Protein AF-A0A812NJU8-F1 (afdb_monomer)

Organism: Symbiodinium pilosum (NCBI:txid2952)

pLDDT: mean 75.11, std 17.33, range [32.31, 91.38]

Solvent-accessible surface area (backbone atoms only — not comparable to full-atom values): 10224 Å² total; per-residue (Å²): 120,70,70,63,54,52,52,33,52,51,51,41,45,65,75,36,66,56,35,72,61,84,82,84,85,80,56,58,86,81,40,48,78,64,32,62,81,77,46,60,99,86,59,67,100,67,93,78,48,70,59,96,90,36,80,55,90,72,62,72,69,57,55,50,45,23,50,74,76,36,66,62,33,43,66,33,52,50,50,50,45,24,71,74,72,26,86,44,97,79,15,51,77,43,35,61,46,39,71,32,80,42,72,69,50,43,55,52,50,59,74,74,39,97,60,79,53,77,46,80,39,88,50,90,80,38,73,70,44,47,52,50,43,48,52,52,39,49,53,57,55,58,56,72,74,54,94,83,82,94,82,74,76,78,49,34,37,42,37,68,80,81,85,75,132

Mean predicted aligned error: 10.43 Å

Secondary structure (DSSP, 8-state):
-HHHHHHHHHHHHHHTTTBS-------TTT-HHHHTTTS-TT--S---EEETTEEEPPPHHHHHHHHHTTTT-HHHHHHHHHHHH-SSTT-GGGBSEEE--SHHHHHHHHHH-SS-EE---SSTTSHHHHHHHHHHHHHHHHHTTS-S-------EEE-------

Nearest PDB structures (foldseek):
  5ln3-assembly1_M  TM=1.536E-01  e=2.474E+00  Homo sapiens
  5vhh-assembly1_B  TM=2.304E-01  e=7.361E+00  Homo sapiens

Radius of gyration: 18.3 Å; Cα contacts (8 Å, |Δi|>4): 156; chains: 1; bounding box: 50×28×60 Å

Foldseek 3Di:
DVVVLVVQLVVLCVLLVLWQDDDDDDPCVVPVVVCVVQPDPPDDPDDWDDDPNHTFDDDPVLVVCCCPVVVSHSVSVVQSCCVGVAPDNNSQNGHLAGEQADPVSVVVVPVVAPDEAEDEDQDRPPPVNVVQSVVSSVVVVVVVVDPDDDDHRYHYYYYHDDDDD

Sequence (165 aa):
LNIDISAKFEQLASEWKWSRIHFGRIDVDKDREMSKRWVESNMVPTNVMYKFGRPVEVKPKDFEVIRDKYQGSPDGQKWMLTKYMGEDAEGSNLHYATTLISQKKYNKFLKNNQVAIIGYFRKEGDREHRVFQEATWKLFQGENMDTDDIGAGVASVFLQGVLQK

Structure (mmCIF, N/CA/C/O backbone):
data_AF-A0A812NJU8-F1
#
_entry.id   AF-A0A812NJU8-F1
#
loop_
_atom_site.group_PDB
_atom_site.id
_atom_site.type_symbol
_atom_site.label_atom_id
_atom_site.label_alt_id
_atom_site.label_comp_id
_atom_site.label_asym_id
_atom_site.label_entity_id
_atom_site.label_seq_id
_atom_site.pdbx_PDB_ins_code
_atom_site.Cartn_x
_atom_site.Cartn_y
_atom_site.Cartn_z
_atom_site.occupancy
_atom_site.B_iso_or_equiv
_atom_site.auth_seq_id
_atom_site.auth_comp_id
_atom_site.auth_asym_id
_atom_site.auth_atom_id
_atom_site.pdbx_PDB_model_num
ATOM 1 N N . LEU A 1 1 ? 21.101 -7.670 -11.164 1.00 39.69 1 LEU A N 1
ATOM 2 C CA . LEU A 1 1 ? 20.196 -6.591 -10.699 1.00 39.69 1 LEU A CA 1
ATOM 3 C C . LEU A 1 1 ? 18.703 -6.896 -10.915 1.00 39.69 1 LEU A C 1
ATOM 5 O O . LEU A 1 1 ? 17.948 -6.681 -9.983 1.00 39.69 1 LEU A O 1
ATOM 9 N N . ASN A 1 2 ? 18.257 -7.422 -12.069 1.00 49.16 2 ASN A N 1
ATOM 10 C CA . ASN A 1 2 ? 16.815 -7.575 -12.380 1.00 49.16 2 ASN A CA 1
ATOM 11 C C . ASN A 1 2 ? 16.029 -8.646 -11.590 1.00 49.16 2 ASN A C 1
ATOM 13 O O . ASN A 1 2 ? 14.822 -8.500 -11.407 1.00 49.16 2 ASN A O 1
ATOM 17 N N . ILE A 1 3 ? 16.686 -9.710 -11.117 1.00 50.44 3 ILE A N 1
ATOM 18 C CA . ILE A 1 3 ? 16.016 -10.799 -10.376 1.00 50.44 3 ILE A CA 1
ATOM 19 C C . ILE A 1 3 ? 15.508 -10.305 -9.007 1.00 50.44 3 ILE A C 1
ATOM 21 O O . ILE A 1 3 ? 14.420 -10.676 -8.581 1.00 50.44 3 ILE A O 1
ATOM 25 N N . ASP A 1 4 ? 16.253 -9.403 -8.361 1.00 68.69 4 ASP A N 1
ATOM 26 C CA . ASP A 1 4 ? 15.945 -8.890 -7.019 1.00 68.69 4 ASP A CA 1
ATOM 27 C C . ASP A 1 4 ? 14.727 -7.946 -7.015 1.00 68.69 4 ASP A C 1
ATOM 29 O O . ASP A 1 4 ? 13.911 -7.959 -6.102 1.00 68.69 4 ASP A O 1
ATOM 33 N N . ILE A 1 5 ? 14.537 -7.161 -8.081 1.00 72.06 5 ILE A N 1
ATOM 34 C CA . ILE A 1 5 ? 13.401 -6.232 -8.184 1.00 72.06 5 ILE A CA 1
ATOM 35 C C . ILE A 1 5 ? 12.087 -6.983 -8.424 1.00 72.06 5 ILE A C 1
ATOM 37 O O . ILE A 1 5 ? 11.086 -6.682 -7.777 1.00 72.06 5 ILE A O 1
ATOM 41 N N . SER A 1 6 ? 12.090 -7.985 -9.310 1.00 76.69 6 SER A N 1
ATOM 42 C CA . SER A 1 6 ? 10.884 -8.783 -9.584 1.00 76.69 6 SER A CA 1
ATOM 43 C C . SER A 1 6 ? 10.411 -9.520 -8.329 1.00 76.69 6 SER A C 1
ATOM 45 O O . SER A 1 6 ? 9.235 -9.445 -7.986 1.00 76.69 6 SER A O 1
ATOM 47 N N . ALA A 1 7 ? 11.339 -10.134 -7.588 1.00 83.25 7 ALA A N 1
ATOM 48 C CA . ALA A 1 7 ? 11.032 -10.806 -6.328 1.00 83.25 7 ALA A CA 1
ATOM 49 C C . ALA A 1 7 ? 10.452 -9.844 -5.272 1.00 83.25 7 ALA A C 1
ATOM 51 O O . ALA A 1 7 ? 9.505 -10.196 -4.574 1.00 83.25 7 ALA A O 1
ATOM 52 N N . LYS A 1 8 ? 10.960 -8.606 -5.183 1.00 82.81 8 LYS A N 1
ATOM 53 C CA . LYS A 1 8 ? 10.415 -7.580 -4.274 1.00 82.81 8 LYS A CA 1
ATOM 54 C C . LYS A 1 8 ? 8.990 -7.160 -4.646 1.00 82.81 8 LYS A C 1
ATOM 56 O O . LYS A 1 8 ? 8.177 -6.931 -3.751 1.00 82.81 8 LYS A O 1
ATOM 61 N N . PHE A 1 9 ? 8.661 -7.087 -5.937 1.00 82.50 9 PHE A N 1
ATOM 62 C CA . PHE A 1 9 ? 7.289 -6.821 -6.382 1.00 82.50 9 PHE A CA 1
ATOM 63 C C . PHE A 1 9 ? 6.350 -7.994 -6.123 1.00 82.50 9 PHE A C 1
ATOM 65 O O . PHE A 1 9 ? 5.228 -7.779 -5.672 1.00 82.50 9 PHE A O 1
ATOM 72 N N . GLU A 1 10 ? 6.800 -9.225 -6.352 1.00 86.19 10 GLU A N 1
ATOM 73 C CA . GLU A 1 10 ? 6.025 -10.424 -6.019 1.00 86.19 10 GLU A CA 1
ATOM 74 C C . GLU A 1 10 ? 5.782 -10.530 -4.510 1.00 86.19 10 GLU A C 1
ATOM 76 O O . GLU A 1 10 ? 4.662 -10.818 -4.083 1.00 86.19 10 GLU A O 1
ATOM 81 N N . GLN A 1 11 ? 6.792 -10.215 -3.693 1.00 87.81 11 GLN A N 1
ATOM 82 C CA . GLN A 1 11 ? 6.646 -10.132 -2.244 1.00 87.81 11 GLN A CA 1
ATOM 83 C C . GLN A 1 11 ? 5.582 -9.100 -1.859 1.00 87.81 11 GLN A C 1
ATOM 85 O O . GLN A 1 11 ? 4.670 -9.421 -1.098 1.00 87.81 11 GLN A O 1
ATOM 90 N N . LEU A 1 12 ? 5.660 -7.883 -2.404 1.00 87.81 12 LEU A N 1
ATOM 91 C CA . LEU A 1 12 ? 4.667 -6.842 -2.149 1.00 87.81 12 LEU A CA 1
ATOM 92 C C . LEU A 1 12 ? 3.259 -7.287 -2.558 1.00 87.81 12 LEU A C 1
ATOM 94 O O . LEU A 1 12 ? 2.328 -7.156 -1.767 1.00 87.81 12 LEU A O 1
ATOM 98 N N . ALA A 1 13 ? 3.108 -7.845 -3.760 1.00 88.56 13 ALA A N 1
ATOM 99 C CA . ALA A 1 13 ? 1.830 -8.339 -4.259 1.00 88.56 13 ALA A CA 1
ATOM 100 C C . ALA A 1 13 ? 1.264 -9.443 -3.354 1.00 88.56 13 ALA A C 1
ATOM 102 O O . ALA A 1 13 ? 0.070 -9.453 -3.061 1.00 88.56 13 ALA A O 1
ATOM 103 N N . SER A 1 14 ? 2.118 -10.336 -2.846 1.00 88.19 14 SER A N 1
ATOM 104 C CA . SER A 1 14 ? 1.724 -11.366 -1.883 1.00 88.19 14 SER A CA 1
ATOM 105 C C . SER A 1 14 ? 1.322 -10.783 -0.526 1.00 88.19 14 SER A C 1
ATOM 107 O O . SER A 1 14 ? 0.392 -11.293 0.101 1.00 88.19 14 SER A O 1
ATOM 109 N N . GLU A 1 15 ? 2.014 -9.754 -0.038 1.00 85.94 15 GLU A N 1
ATOM 110 C CA . GLU A 1 15 ? 1.679 -9.068 1.217 1.00 85.94 15 GLU A CA 1
ATOM 111 C C . GLU A 1 15 ? 0.363 -8.285 1.097 1.00 85.94 15 GLU A C 1
ATOM 113 O O . GLU A 1 15 ? -0.400 -8.202 2.057 1.00 85.94 15 GLU A O 1
ATOM 118 N N . TRP A 1 16 ? 0.068 -7.756 -0.092 1.00 87.12 16 TRP A N 1
ATOM 119 C CA . TRP A 1 16 ? -1.095 -6.913 -0.380 1.00 87.12 16 TRP A CA 1
ATOM 120 C C . TRP A 1 16 ? -2.217 -7.650 -1.120 1.00 87.12 16 TRP A C 1
ATOM 122 O O . TRP A 1 16 ? -3.155 -7.019 -1.605 1.00 87.12 16 TRP A O 1
ATOM 132 N N . LYS A 1 17 ? -2.182 -8.985 -1.181 1.00 86.12 17 LYS A N 1
ATOM 133 C CA . LYS A 1 17 ? -3.163 -9.786 -1.940 1.00 86.12 17 LYS A CA 1
ATOM 134 C C . LYS A 1 17 ? -4.618 -9.604 -1.494 1.00 86.12 17 LYS A C 1
ATOM 136 O O . LYS A 1 17 ? -5.530 -9.818 -2.281 1.00 86.12 17 LYS A O 1
ATOM 141 N N . TRP A 1 18 ? -4.830 -9.208 -0.239 1.00 84.50 18 TRP A N 1
ATOM 142 C CA . TRP A 1 18 ? -6.146 -8.911 0.340 1.00 84.50 18 TRP A CA 1
ATOM 143 C C . TRP A 1 18 ? -6.388 -7.404 0.477 1.00 84.50 18 TRP A C 1
ATOM 145 O O . TRP A 1 18 ? -7.097 -6.955 1.374 1.00 84.50 18 TRP A O 1
ATOM 155 N N . SER A 1 19 ? -5.741 -6.601 -0.363 1.00 85.62 19 SER A N 1
ATOM 156 C CA . SER A 1 19 ? -5.958 -5.159 -0.458 1.00 85.62 19 SER A CA 1
ATOM 157 C C . SER A 1 19 ? -6.898 -4.832 -1.624 1.00 85.62 19 SER A C 1
ATOM 159 O O . SER A 1 19 ? -7.319 -5.708 -2.381 1.00 85.62 19 SER A O 1
ATOM 161 N N . ARG A 1 20 ? -7.225 -3.551 -1.777 1.00 86.12 20 ARG A N 1
ATOM 162 C CA . ARG A 1 20 ? -7.954 -3.003 -2.930 1.00 86.12 20 ARG A CA 1
ATOM 163 C C . ARG A 1 20 ? -7.022 -2.687 -4.109 1.00 86.12 20 ARG A C 1
ATOM 165 O O . ARG A 1 20 ? -7.462 -2.107 -5.097 1.00 86.12 20 ARG A O 1
ATOM 172 N N . ILE A 1 21 ? -5.735 -3.029 -4.001 1.00 88.00 21 ILE A N 1
ATOM 173 C CA . ILE A 1 21 ? -4.720 -2.794 -5.028 1.00 88.00 21 ILE A CA 1
ATOM 174 C C . ILE A 1 21 ? -4.436 -4.091 -5.773 1.00 88.00 21 ILE A C 1
ATOM 176 O O . ILE A 1 21 ? -4.123 -5.122 -5.181 1.00 88.00 21 ILE A O 1
ATOM 180 N N . HIS A 1 22 ? -4.508 -4.006 -7.098 1.00 87.19 22 HIS A N 1
ATOM 181 C CA . HIS A 1 22 ? -4.186 -5.101 -7.996 1.00 87.19 22 HIS A CA 1
ATOM 182 C C . HIS A 1 22 ? -2.824 -4.856 -8.633 1.00 87.19 22 HIS A C 1
ATOM 184 O O . HIS A 1 22 ? -2.558 -3.781 -9.171 1.00 87.19 22 HIS A O 1
ATOM 190 N N . PHE A 1 23 ? -1.969 -5.872 -8.577 1.00 87.12 23 PHE A N 1
ATOM 191 C CA . PHE A 1 23 ? -0.643 -5.840 -9.173 1.00 87.12 23 PHE A CA 1
ATOM 192 C C . PHE A 1 23 ? -0.670 -6.599 -10.494 1.00 87.12 23 PHE A C 1
ATOM 194 O O . PHE A 1 23 ? -1.185 -7.714 -10.569 1.00 87.12 23 PHE A O 1
ATOM 201 N N . GLY A 1 24 ? -0.108 -5.986 -11.529 1.00 84.06 24 GLY A N 1
ATOM 202 C CA . GLY A 1 24 ? 0.058 -6.584 -12.845 1.00 84.06 24 GLY A CA 1
ATOM 203 C C . GLY A 1 24 ? 1.495 -6.424 -13.315 1.00 84.06 24 GLY A C 1
ATOM 204 O O . GLY A 1 24 ? 2.172 -5.457 -12.966 1.00 84.06 24 GLY A O 1
ATOM 205 N N . ARG A 1 25 ? 1.953 -7.376 -14.122 1.00 82.75 25 ARG A N 1
ATOM 206 C CA . ARG A 1 25 ? 3.229 -7.305 -14.829 1.00 82.75 25 ARG A CA 1
ATOM 207 C C . ARG A 1 25 ? 2.940 -7.378 -16.319 1.00 82.75 25 ARG A C 1
ATOM 209 O O . ARG A 1 25 ? 2.190 -8.245 -16.750 1.00 82.75 25 ARG A O 1
ATOM 216 N N . ILE A 1 26 ? 3.574 -6.496 -17.080 1.00 77.50 26 ILE A N 1
ATOM 217 C CA . ILE A 1 26 ? 3.541 -6.515 -18.541 1.00 77.50 26 ILE A CA 1
ATOM 218 C C . ILE A 1 26 ? 4.958 -6.813 -19.016 1.00 77.50 26 ILE A C 1
ATOM 220 O O . ILE A 1 26 ? 5.905 -6.127 -18.626 1.00 77.50 26 ILE A O 1
ATOM 224 N N . ASP A 1 27 ? 5.112 -7.855 -19.826 1.00 79.56 27 ASP A N 1
ATOM 225 C CA . ASP A 1 27 ? 6.365 -8.129 -20.519 1.00 79.56 27 ASP A CA 1
ATOM 226 C C . ASP A 1 27 ? 6.367 -7.294 -21.804 1.00 79.56 27 ASP A C 1
ATOM 228 O O . ASP A 1 27 ? 5.707 -7.633 -22.780 1.00 79.56 27 ASP A O 1
ATOM 232 N N . VAL A 1 28 ? 7.053 -6.149 -21.788 1.00 77.38 28 VAL A N 1
ATOM 233 C CA . VAL A 1 28 ? 7.003 -5.165 -22.885 1.00 77.38 28 VAL A CA 1
ATOM 234 C C . VAL A 1 28 ? 7.485 -5.758 -24.213 1.00 77.38 28 VAL A C 1
ATOM 236 O O . VAL A 1 28 ? 7.013 -5.329 -25.268 1.00 77.38 28 VAL A O 1
ATOM 239 N N . ASP A 1 29 ? 8.368 -6.759 -24.175 1.00 80.19 29 ASP A N 1
ATOM 240 C CA . ASP A 1 29 ? 8.887 -7.423 -25.369 1.00 80.19 29 ASP A CA 1
ATOM 241 C C . ASP A 1 29 ? 7.894 -8.417 -25.970 1.00 80.19 29 ASP A C 1
ATOM 243 O O . ASP A 1 29 ? 7.777 -8.491 -27.196 1.00 80.19 29 ASP A O 1
ATOM 247 N N . LYS A 1 30 ? 7.167 -9.157 -25.128 1.00 82.06 30 LYS A N 1
ATOM 248 C CA . LYS A 1 30 ? 6.162 -10.134 -25.578 1.00 82.06 30 LYS A CA 1
ATOM 249 C C . LYS A 1 30 ? 4.820 -9.487 -25.892 1.00 82.06 30 LYS A C 1
ATOM 251 O O . LYS A 1 30 ? 4.210 -9.796 -26.910 1.00 82.06 30 LYS A O 1
ATOM 256 N N . ASP A 1 31 ? 4.399 -8.542 -25.064 1.00 81.56 31 ASP A N 1
ATOM 257 C CA . ASP A 1 31 ? 3.078 -7.919 -25.096 1.00 81.56 31 ASP A CA 1
ATOM 258 C C . ASP A 1 31 ? 3.127 -6.524 -25.735 1.00 81.56 31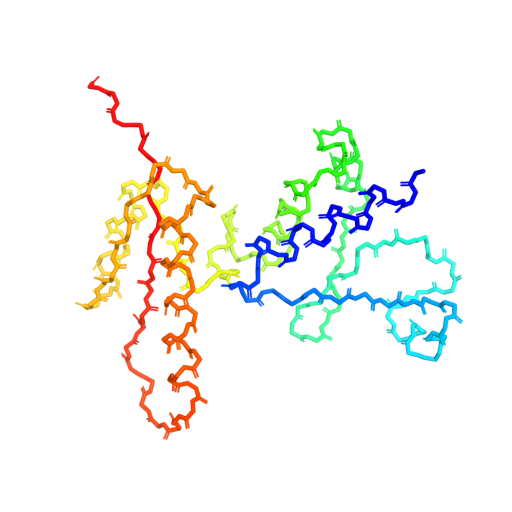 ASP A C 1
ATOM 260 O O . ASP A 1 31 ? 2.475 -5.593 -25.265 1.00 81.56 31 ASP A O 1
ATOM 264 N N . ARG A 1 32 ? 3.903 -6.350 -26.817 1.00 76.94 32 ARG A N 1
ATOM 265 C CA . ARG A 1 32 ? 4.179 -5.038 -27.445 1.00 76.94 32 ARG A CA 1
ATOM 266 C C . ARG A 1 32 ? 2.938 -4.217 -27.790 1.00 76.94 32 ARG A C 1
ATOM 268 O O . ARG A 1 32 ? 2.965 -2.996 -27.686 1.00 76.94 32 ARG A O 1
ATOM 275 N N . GLU A 1 33 ? 1.860 -4.844 -28.254 1.00 79.25 33 GLU A N 1
ATOM 276 C CA . GLU A 1 33 ? 0.627 -4.107 -28.565 1.00 79.25 33 GLU A CA 1
ATOM 277 C C . GLU A 1 33 ? -0.118 -3.646 -27.313 1.00 79.25 33 GLU A C 1
ATOM 279 O O . GLU A 1 33 ? -0.636 -2.529 -27.280 1.00 79.25 33 GLU A O 1
ATOM 284 N N . MET A 1 34 ? -0.147 -4.482 -26.275 1.00 75.06 3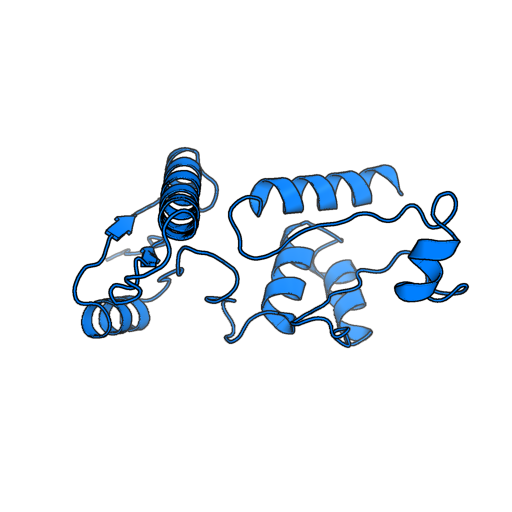4 MET A N 1
ATOM 285 C CA . MET A 1 34 ? -0.755 -4.132 -24.996 1.00 75.06 34 MET A CA 1
ATOM 286 C C . MET A 1 34 ? 0.079 -3.059 -24.291 1.00 75.06 34 MET A C 1
ATOM 288 O O . MET A 1 34 ? -0.476 -2.072 -23.814 1.00 75.06 34 MET A O 1
ATOM 292 N N . SER A 1 35 ? 1.403 -3.220 -24.263 1.00 75.94 35 SER A N 1
ATOM 293 C CA . SER A 1 35 ? 2.329 -2.336 -23.557 1.00 75.94 35 SER A CA 1
ATOM 294 C C . SER A 1 35 ? 2.309 -0.915 -24.111 1.00 75.94 35 SER A C 1
ATOM 296 O O . SER A 1 35 ? 2.325 0.012 -23.313 1.00 75.94 35 SER A O 1
ATOM 298 N N . LYS A 1 36 ? 2.113 -0.714 -25.423 1.00 75.25 36 LYS A N 1
ATOM 299 C CA . LYS A 1 36 ? 1.927 0.620 -26.040 1.00 75.25 36 LYS A CA 1
ATOM 300 C C . LYS A 1 36 ? 0.805 1.459 -25.421 1.00 75.25 36 LYS A C 1
ATOM 302 O O . LYS A 1 36 ? 0.849 2.680 -25.522 1.00 75.25 36 LYS A O 1
ATOM 307 N N . ARG A 1 37 ? -0.216 0.833 -24.820 1.00 71.75 37 ARG A N 1
ATOM 308 C CA . ARG A 1 37 ? -1.307 1.558 -24.139 1.00 71.75 37 ARG A CA 1
ATOM 309 C C . ARG A 1 37 ? -0.899 2.089 -22.767 1.00 71.75 37 ARG A C 1
ATOM 311 O O . ARG A 1 37 ? -1.556 2.987 -22.255 1.00 71.75 37 ARG A O 1
ATOM 318 N N . TRP A 1 38 ? 0.138 1.507 -22.172 1.00 69.94 38 TRP A N 1
ATOM 319 C CA . TRP A 1 38 ? 0.465 1.668 -20.755 1.00 69.94 38 TRP A CA 1
ATOM 320 C C . TRP A 1 38 ? 1.895 2.167 -20.507 1.00 69.94 38 TRP A C 1
ATOM 322 O O . TRP A 1 38 ? 2.169 2.678 -19.425 1.00 69.94 38 TRP A O 1
ATOM 332 N N . VAL A 1 39 ? 2.793 2.001 -21.480 1.00 67.25 39 VAL A N 1
ATOM 333 C CA . VAL A 1 39 ? 4.238 2.228 -21.389 1.00 67.25 39 VAL A CA 1
ATOM 334 C C . VAL A 1 39 ? 4.713 2.874 -22.693 1.00 67.25 39 VAL A C 1
ATOM 336 O O . VAL A 1 39 ? 4.452 2.360 -23.782 1.00 67.25 39 VAL A O 1
ATOM 339 N N . GLU A 1 40 ? 5.426 3.996 -22.597 1.00 63.97 40 GLU A N 1
ATOM 340 C CA . GLU A 1 40 ? 6.069 4.607 -23.764 1.00 63.97 40 GLU A CA 1
ATOM 341 C C . GLU A 1 40 ? 7.277 3.769 -24.210 1.00 63.97 40 GLU A C 1
ATOM 343 O O . GLU A 1 40 ? 7.986 3.189 -23.390 1.00 63.97 40 GLU A O 1
ATOM 348 N N . SER A 1 41 ? 7.562 3.728 -25.514 1.00 57.91 41 SER A N 1
ATOM 349 C CA . SER A 1 41 ? 8.633 2.907 -26.117 1.00 57.91 41 SER A CA 1
ATOM 350 C C . SER A 1 41 ? 10.048 3.175 -25.577 1.00 57.91 41 SER A C 1
ATOM 352 O O . SER A 1 41 ? 10.954 2.371 -25.770 1.00 57.91 41 SER A O 1
ATOM 354 N N . ASN A 1 42 ? 10.235 4.304 -24.905 1.00 59.22 42 ASN A N 1
ATOM 355 C CA . ASN A 1 42 ? 11.481 4.820 -24.345 1.00 59.22 42 ASN A CA 1
ATOM 356 C C . ASN A 1 42 ? 11.420 4.925 -22.808 1.00 59.22 42 ASN A C 1
ATOM 358 O O . ASN A 1 42 ? 12.337 5.459 -22.182 1.00 59.22 42 ASN A O 1
ATOM 362 N N . MET A 1 43 ? 10.355 4.403 -22.192 1.00 59.09 43 MET A N 1
ATOM 363 C CA . MET A 1 43 ? 10.189 4.346 -20.746 1.00 59.09 43 MET A CA 1
ATOM 364 C C . MET A 1 43 ? 11.010 3.182 -20.169 1.00 59.09 43 MET A C 1
ATOM 366 O O . MET A 1 43 ? 10.843 2.023 -20.543 1.00 59.09 43 MET A O 1
ATOM 370 N N . VAL A 1 44 ? 11.912 3.492 -19.237 1.00 53.84 44 VAL A N 1
ATOM 371 C CA . VAL A 1 44 ? 12.647 2.501 -18.427 1.00 53.84 44 VAL A CA 1
ATOM 372 C C . VAL A 1 44 ? 11.636 1.718 -17.566 1.00 53.84 44 VAL A C 1
ATOM 374 O O . VAL A 1 44 ? 10.631 2.325 -17.193 1.00 53.84 44 VAL A O 1
ATOM 377 N N . PRO A 1 45 ? 11.852 0.428 -17.211 1.00 56.12 45 PRO A N 1
ATOM 378 C CA . PRO A 1 45 ? 10.966 -0.322 -16.313 1.00 56.12 45 PRO A CA 1
ATOM 379 C C . PRO A 1 45 ? 10.593 0.504 -15.079 1.00 56.12 45 PRO A C 1
ATOM 381 O O . PRO A 1 45 ? 11.425 0.757 -14.210 1.00 56.12 45 PRO A O 1
ATOM 384 N N . THR A 1 46 ? 9.352 0.980 -15.049 1.00 62.62 46 THR A N 1
ATOM 385 C CA . THR A 1 46 ? 8.879 1.979 -14.090 1.00 62.62 46 THR A CA 1
ATOM 386 C C . THR A 1 46 ? 7.518 1.542 -13.574 1.00 62.62 46 THR A C 1
ATOM 388 O O . THR A 1 46 ? 6.717 0.961 -14.304 1.00 62.62 46 THR A O 1
ATOM 391 N N . ASN A 1 47 ? 7.255 1.823 -12.300 1.00 69.12 47 ASN A N 1
ATOM 392 C CA . ASN A 1 47 ? 5.935 1.639 -11.717 1.00 69.12 47 ASN A CA 1
ATOM 393 C C . ASN A 1 47 ? 4.947 2.598 -12.369 1.00 69.12 47 ASN A C 1
ATOM 395 O O . ASN A 1 47 ? 5.050 3.810 -12.178 1.00 69.12 47 ASN A O 1
ATOM 399 N N . VAL A 1 48 ? 3.973 2.053 -13.088 1.00 78.00 48 VAL A N 1
ATOM 400 C CA . VAL A 1 48 ? 2.836 2.828 -13.573 1.00 78.00 48 VAL A CA 1
ATOM 401 C C . VAL A 1 48 ? 1.642 2.503 -12.690 1.00 78.00 48 VAL A C 1
ATOM 403 O O . VAL A 1 48 ? 1.267 1.342 -12.537 1.00 78.00 48 VAL A O 1
ATOM 406 N N . MET A 1 49 ? 1.064 3.529 -12.074 1.00 85.25 49 MET A N 1
ATOM 407 C CA . MET A 1 49 ? -0.105 3.389 -11.210 1.00 85.25 49 MET A CA 1
ATOM 408 C C . MET A 1 49 ? -1.335 3.921 -11.928 1.00 85.25 49 MET A C 1
ATOM 410 O O . MET A 1 49 ? -1.270 4.957 -12.586 1.00 85.25 49 MET A O 1
ATOM 414 N N . TYR A 1 50 ? -2.460 3.230 -11.768 1.00 84.31 50 TYR A N 1
ATOM 415 C CA . TYR A 1 50 ? -3.742 3.644 -12.326 1.00 84.31 50 TYR A CA 1
ATOM 416 C C . TYR A 1 50 ? -4.793 3.718 -11.230 1.00 84.31 50 TYR A C 1
ATOM 418 O O . TYR A 1 50 ? -5.018 2.745 -10.512 1.00 84.31 50 TYR A O 1
ATOM 426 N N . LYS A 1 51 ? -5.476 4.861 -11.139 1.00 84.00 51 LYS A N 1
ATOM 427 C CA . LYS A 1 51 ? -6.597 5.087 -10.221 1.00 84.00 51 LYS A CA 1
ATOM 428 C C . LYS A 1 51 ? -7.828 5.459 -11.040 1.00 84.00 51 LYS A C 1
ATOM 430 O O . LYS A 1 51 ? -7.786 6.404 -11.822 1.00 84.00 51 LYS A O 1
ATOM 435 N N . PHE A 1 52 ? -8.907 4.686 -10.900 1.00 82.50 52 PHE A N 1
ATOM 436 C CA . PHE A 1 52 ? -10.161 4.874 -11.649 1.00 82.50 52 PHE A CA 1
ATOM 437 C C . PHE A 1 52 ? -9.960 4.998 -13.175 1.00 82.50 52 PHE A C 1
ATOM 439 O O . PHE A 1 52 ? -10.530 5.868 -13.829 1.00 82.50 52 PHE A O 1
ATOM 446 N N . GLY A 1 53 ? -9.096 4.143 -13.735 1.00 78.94 53 GLY A N 1
ATOM 447 C CA . GLY A 1 53 ? -8.805 4.100 -15.173 1.00 78.94 53 GLY A CA 1
ATOM 448 C C . GLY A 1 53 ? -7.896 5.218 -15.695 1.00 78.94 53 GLY A C 1
ATOM 449 O O . GLY A 1 53 ? -7.683 5.297 -16.901 1.00 78.94 53 GLY A O 1
ATOM 450 N N . ARG A 1 54 ? -7.344 6.073 -14.824 1.00 82.00 54 ARG A N 1
ATOM 451 C CA . ARG A 1 54 ? -6.435 7.163 -15.210 1.00 82.00 54 ARG A CA 1
ATOM 452 C C . ARG A 1 54 ? -5.019 6.929 -14.686 1.00 82.00 54 ARG A C 1
ATOM 454 O O . ARG A 1 54 ? -4.893 6.462 -13.549 1.00 82.00 54 ARG A O 1
ATOM 461 N N . PRO A 1 55 ? -3.977 7.259 -15.471 1.00 82.19 55 PRO A N 1
ATOM 462 C CA . PRO A 1 55 ? -2.604 7.170 -15.001 1.00 82.19 55 PRO A CA 1
ATOM 463 C C . PRO A 1 55 ? -2.389 8.170 -13.866 1.00 82.19 55 PRO A C 1
ATOM 465 O O . PRO A 1 55 ? -2.857 9.309 -13.922 1.00 82.19 55 PRO A O 1
ATOM 468 N N . VAL A 1 56 ? -1.690 7.732 -12.828 1.00 85.75 56 VAL A N 1
ATOM 469 C CA . VAL A 1 56 ? -1.289 8.583 -11.713 1.00 85.75 56 VAL A CA 1
ATOM 470 C C . VAL A 1 56 ? 0.113 9.096 -11.989 1.00 85.75 56 VAL A C 1
ATOM 472 O O . VAL A 1 56 ? 1.055 8.320 -12.140 1.00 85.75 56 VAL A O 1
ATOM 475 N N . GLU A 1 57 ? 0.245 10.416 -12.056 1.00 83.81 57 GLU A N 1
ATOM 476 C CA . GLU A 1 57 ? 1.531 11.062 -12.275 1.00 83.81 57 GLU A CA 1
ATOM 477 C C . GLU A 1 57 ? 2.380 11.000 -10.999 1.00 83.81 57 GLU A C 1
ATOM 479 O O . GLU A 1 57 ? 2.026 11.562 -9.958 1.00 83.81 57 GLU A O 1
ATOM 484 N N . VAL A 1 58 ? 3.513 10.303 -11.085 1.00 82.81 58 VAL A N 1
ATOM 485 C CA . VAL A 1 58 ? 4.470 10.149 -9.986 1.00 82.81 58 VAL A CA 1
ATOM 486 C C . VAL A 1 58 ? 5.626 11.122 -10.181 1.00 82.81 58 VAL A C 1
ATOM 488 O O . VAL A 1 58 ? 6.227 11.199 -11.250 1.00 82.81 58 VAL A O 1
ATOM 491 N N . LYS A 1 59 ? 5.982 11.855 -9.124 1.00 84.50 59 LYS A N 1
ATOM 492 C CA . LYS A 1 59 ? 7.089 12.815 -9.161 1.00 84.50 59 LYS A CA 1
ATOM 493 C C . LYS A 1 59 ? 8.431 12.083 -9.304 1.00 84.50 59 LYS A C 1
ATOM 495 O O . LYS A 1 59 ? 8.720 11.228 -8.465 1.00 84.50 59 LYS A O 1
ATOM 500 N N . PRO A 1 60 ? 9.314 12.486 -10.241 1.00 81.56 60 PRO A N 1
ATOM 501 C CA . PRO A 1 60 ? 10.638 11.878 -10.414 1.00 81.56 60 PRO A CA 1
ATOM 502 C C . PRO A 1 60 ? 11.459 11.770 -9.118 1.00 81.56 60 PRO A C 1
ATOM 504 O O . PRO A 1 60 ? 12.047 10.731 -8.838 1.00 81.56 60 PRO A O 1
ATOM 507 N N . LYS A 1 61 ? 11.412 12.804 -8.264 1.00 85.38 61 LYS A N 1
ATOM 508 C CA . LYS A 1 61 ? 12.107 12.830 -6.963 1.00 85.38 61 LYS A CA 1
ATOM 509 C C . LYS A 1 61 ? 11.691 11.706 -6.011 1.00 85.38 61 LYS A C 1
ATOM 511 O O . LYS A 1 61 ? 12.474 11.295 -5.165 1.00 85.38 61 LYS A O 1
ATOM 516 N N . ASP A 1 62 ? 10.472 11.186 -6.124 1.00 85.25 62 ASP A N 1
ATOM 517 C CA . ASP A 1 62 ? 10.023 10.103 -5.248 1.00 85.25 62 ASP A CA 1
ATOM 518 C C . ASP A 1 62 ? 10.630 8.748 -5.638 1.00 85.25 62 ASP A C 1
ATOM 520 O O . ASP A 1 62 ? 10.768 7.874 -4.781 1.00 85.25 62 ASP A O 1
ATOM 524 N N . PHE A 1 63 ? 11.073 8.582 -6.889 1.00 80.31 63 PHE A N 1
ATOM 525 C CA . PHE A 1 63 ? 11.874 7.420 -7.284 1.00 80.31 63 PHE A CA 1
ATOM 526 C C . PHE A 1 63 ? 13.269 7.458 -6.648 1.00 80.31 63 PHE A C 1
ATOM 528 O O . PHE A 1 63 ? 13.779 6.416 -6.235 1.00 80.31 63 PHE A O 1
ATOM 535 N N . GLU A 1 64 ? 13.856 8.649 -6.494 1.00 82.81 64 GLU A N 1
ATOM 536 C CA . GLU A 1 64 ? 15.114 8.832 -5.756 1.00 82.81 64 GLU A CA 1
ATOM 537 C C . GLU A 1 64 ? 14.935 8.452 -4.284 1.00 82.81 64 GLU A C 1
ATOM 539 O O . GLU A 1 64 ? 15.761 7.733 -3.733 1.00 82.81 64 GLU A O 1
ATOM 544 N N . VAL A 1 65 ? 13.805 8.818 -3.665 1.00 85.06 65 VAL A N 1
ATOM 545 C CA . VAL A 1 65 ? 13.482 8.406 -2.288 1.00 85.06 65 VAL A CA 1
ATOM 546 C C . VAL A 1 65 ? 13.400 6.882 -2.165 1.00 85.06 65 VAL A C 1
ATOM 548 O O . VAL A 1 65 ? 13.968 6.320 -1.228 1.00 85.06 65 VAL 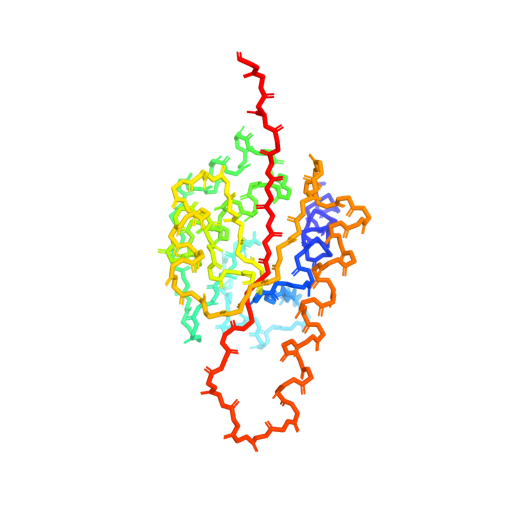A O 1
ATOM 551 N N . ILE A 1 66 ? 12.739 6.186 -3.096 1.00 83.12 66 ILE A N 1
ATOM 552 C CA . ILE A 1 66 ? 12.706 4.714 -3.081 1.00 83.12 66 ILE A CA 1
ATOM 553 C C . ILE A 1 66 ? 14.114 4.128 -3.190 1.00 83.12 66 ILE A C 1
ATOM 555 O O . ILE A 1 66 ? 14.440 3.188 -2.462 1.00 83.12 66 ILE A O 1
ATOM 559 N N . ARG A 1 67 ? 14.946 4.661 -4.086 1.00 81.88 67 ARG A N 1
ATOM 560 C CA . ARG A 1 67 ? 16.314 4.178 -4.293 1.00 81.88 67 ARG A CA 1
ATOM 561 C C . ARG A 1 67 ? 17.190 4.427 -3.065 1.00 81.88 67 ARG A C 1
ATOM 563 O O . ARG A 1 67 ? 17.815 3.494 -2.575 1.00 81.88 67 ARG A O 1
ATOM 570 N N . ASP A 1 68 ? 17.207 5.653 -2.559 1.00 84.75 68 ASP A N 1
ATOM 571 C CA . ASP A 1 68 ? 18.198 6.105 -1.579 1.00 84.75 68 ASP A CA 1
ATOM 572 C C . ASP A 1 68 ? 17.789 5.759 -0.147 1.00 84.75 68 ASP A C 1
ATOM 574 O O . ASP A 1 68 ? 18.610 5.304 0.648 1.00 84.75 68 ASP A O 1
ATOM 578 N N . LYS A 1 69 ? 16.505 5.933 0.190 1.00 87.81 69 LYS A N 1
ATOM 579 C CA . LYS A 1 69 ? 15.995 5.691 1.546 1.00 87.81 69 LYS A CA 1
ATOM 580 C C . LYS A 1 69 ? 15.525 4.256 1.743 1.00 87.81 69 LYS A C 1
ATOM 582 O O . LYS A 1 69 ? 15.764 3.675 2.796 1.00 87.81 69 LYS A O 1
ATOM 587 N N . TYR A 1 70 ? 14.829 3.702 0.753 1.00 84.50 70 TYR A N 1
ATOM 588 C CA . TYR A 1 70 ? 14.212 2.379 0.868 1.00 84.50 70 TYR A CA 1
ATOM 589 C C . TYR A 1 70 ? 15.002 1.281 0.151 1.00 84.50 70 TYR A C 1
ATOM 591 O O . TYR A 1 70 ? 14.655 0.114 0.291 1.00 84.50 70 TYR A O 1
ATOM 599 N N . GLN A 1 71 ? 16.056 1.616 -0.603 1.00 83.31 71 GLN A N 1
ATOM 600 C CA . GLN A 1 71 ? 16.876 0.647 -1.346 1.00 83.31 71 GLN A CA 1
ATOM 601 C C . GLN A 1 71 ? 16.042 -0.256 -2.276 1.00 83.31 71 GLN A C 1
ATOM 603 O O . GLN A 1 71 ? 16.328 -1.442 -2.467 1.00 83.31 71 GLN A O 1
ATOM 608 N N . GLY A 1 72 ? 14.957 0.295 -2.830 1.00 74.56 72 GLY A N 1
ATOM 609 C CA . GLY A 1 72 ? 14.015 -0.445 -3.671 1.00 74.56 72 GLY A CA 1
ATOM 610 C C . GLY A 1 72 ? 13.210 -1.522 -2.939 1.00 74.56 72 GLY A C 1
ATOM 611 O O . GLY A 1 72 ? 12.638 -2.379 -3.607 1.00 74.56 72 GLY A O 1
ATOM 612 N N . SER A 1 73 ? 13.181 -1.518 -1.602 1.00 83.25 73 SER A N 1
ATOM 613 C CA . SER A 1 73 ? 12.461 -2.504 -0.790 1.00 83.25 73 SER A CA 1
ATOM 614 C C . SER A 1 73 ? 10.939 -2.454 -1.002 1.00 83.25 73 SER A C 1
ATOM 616 O O . SER A 1 73 ? 10.406 -1.418 -1.420 1.00 83.25 73 SER A O 1
ATOM 618 N N . PRO A 1 74 ? 10.214 -3.537 -0.654 1.00 85.81 74 PRO A N 1
ATOM 619 C CA . PRO A 1 74 ? 8.752 -3.543 -0.653 1.00 85.81 74 PRO A CA 1
ATOM 620 C C . PRO A 1 74 ? 8.147 -2.379 0.140 1.00 85.81 74 PRO A C 1
ATOM 622 O O . PRO A 1 74 ? 7.151 -1.806 -0.286 1.00 85.81 74 PRO A O 1
ATOM 625 N N . ASP A 1 75 ? 8.768 -1.951 1.240 1.00 86.62 75 ASP A N 1
ATOM 626 C CA . ASP A 1 75 ? 8.252 -0.842 2.052 1.00 86.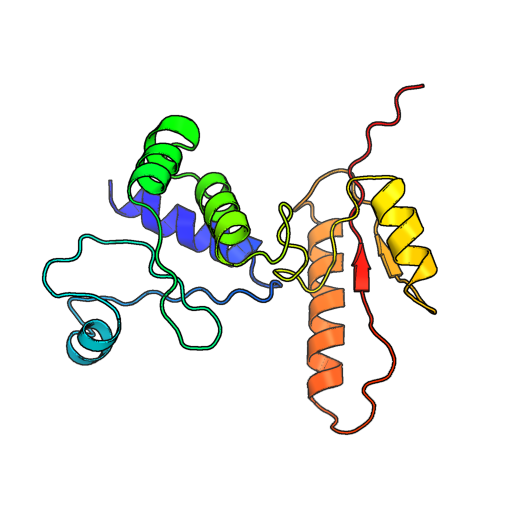62 75 ASP A CA 1
ATOM 627 C C . ASP A 1 75 ? 8.320 0.510 1.330 1.00 86.62 75 ASP A C 1
ATOM 629 O O . ASP A 1 75 ? 7.427 1.343 1.494 1.00 86.62 75 ASP A O 1
ATOM 633 N N . GLY A 1 76 ? 9.324 0.722 0.472 1.00 87.62 76 GLY A N 1
ATOM 634 C CA . GLY A 1 76 ? 9.370 1.899 -0.400 1.00 87.62 76 GLY A CA 1
ATOM 635 C C . GLY A 1 76 ? 8.230 1.908 -1.417 1.00 87.62 76 GLY A C 1
ATOM 636 O O . GLY A 1 76 ? 7.650 2.957 -1.699 1.00 87.62 76 GLY A O 1
ATOM 637 N N . GLN A 1 77 ? 7.860 0.728 -1.916 1.00 86.38 77 GLN A N 1
ATOM 638 C CA . GLN A 1 77 ? 6.726 0.563 -2.823 1.00 86.38 77 GLN A CA 1
ATOM 639 C C . GLN A 1 77 ? 5.389 0.797 -2.107 1.00 86.38 77 GLN A C 1
ATOM 641 O O . GLN A 1 77 ? 4.546 1.528 -2.625 1.00 86.38 77 GLN A O 1
ATOM 646 N N . LYS A 1 78 ? 5.216 0.264 -0.886 1.00 87.69 78 LYS A N 1
ATOM 647 C CA . LYS A 1 78 ? 4.047 0.543 -0.028 1.00 87.69 78 LYS A CA 1
ATOM 648 C C . LYS A 1 78 ? 3.889 2.035 0.212 1.00 87.69 78 LYS A C 1
ATOM 650 O O . LYS A 1 78 ? 2.809 2.573 0.014 1.00 87.69 78 LYS A O 1
ATOM 655 N N . TRP A 1 79 ? 4.977 2.717 0.570 1.00 89.56 79 TRP A N 1
ATOM 656 C CA . TRP A 1 79 ? 4.967 4.164 0.769 1.00 89.56 79 TRP A CA 1
ATOM 657 C C . TRP A 1 79 ? 4.497 4.916 -0.481 1.00 89.56 79 TRP A C 1
ATOM 659 O O . TRP A 1 79 ? 3.694 5.842 -0.374 1.00 89.56 79 TRP A O 1
ATOM 669 N N . MET A 1 80 ? 4.955 4.506 -1.667 1.00 89.25 80 MET A N 1
ATOM 670 C CA . MET A 1 80 ? 4.541 5.120 -2.929 1.00 89.25 80 MET A CA 1
ATOM 671 C C . MET A 1 80 ? 3.050 4.888 -3.199 1.00 89.25 80 MET A C 1
ATOM 673 O O . MET A 1 80 ? 2.333 5.839 -3.501 1.00 89.25 80 MET A O 1
ATOM 677 N N . LEU A 1 81 ? 2.562 3.658 -3.010 1.00 89.19 81 LEU A N 1
ATOM 678 C CA . LEU A 1 81 ? 1.138 3.337 -3.126 1.00 89.19 81 LEU A CA 1
ATOM 679 C C . LEU A 1 81 ? 0.305 4.172 -2.149 1.00 89.19 81 LEU A C 1
ATOM 681 O O . LEU A 1 81 ? -0.646 4.826 -2.566 1.00 89.19 81 LEU A O 1
ATOM 685 N N . THR A 1 82 ? 0.692 4.239 -0.877 1.00 90.06 82 THR A N 1
ATOM 686 C CA . THR A 1 82 ? 0.021 5.071 0.129 1.00 90.06 82 THR A CA 1
ATOM 687 C C . THR A 1 82 ? 0.003 6.544 -0.271 1.00 90.06 82 THR A C 1
ATOM 689 O O . THR A 1 82 ? -1.046 7.176 -0.214 1.00 90.06 82 THR A O 1
ATOM 692 N N . LYS A 1 83 ? 1.129 7.095 -0.735 1.00 91.38 83 LYS A N 1
ATOM 693 C CA . LYS A 1 83 ? 1.243 8.512 -1.105 1.00 91.38 83 LYS A CA 1
ATOM 694 C C . LYS A 1 83 ? 0.365 8.902 -2.296 1.00 91.38 83 LYS A C 1
ATOM 696 O O . LYS A 1 83 ? -0.174 10.006 -2.306 1.00 91.38 83 LYS A O 1
ATOM 701 N N . TYR A 1 84 ? 0.275 8.039 -3.305 1.00 90.75 84 TYR A N 1
ATOM 702 C CA . TYR A 1 84 ? -0.338 8.371 -4.595 1.00 90.75 84 TYR A CA 1
ATOM 703 C C . TYR A 1 84 ? -1.751 7.812 -4.771 1.00 90.75 84 TYR A C 1
ATOM 705 O O . TYR A 1 84 ? -2.583 8.417 -5.447 1.00 90.75 84 TYR A O 1
ATOM 713 N N . MET A 1 85 ? -2.042 6.670 -4.154 1.00 88.81 85 MET A N 1
ATOM 714 C CA . MET A 1 85 ? -3.341 6.005 -4.246 1.00 88.81 85 MET A CA 1
ATOM 715 C C . MET A 1 85 ? -4.204 6.270 -3.010 1.00 88.81 85 MET A C 1
ATOM 717 O O . MET A 1 85 ? -5.439 6.215 -3.106 1.00 88.81 85 MET A O 1
ATOM 721 N N . GLY A 1 86 ? -3.564 6.564 -1.874 1.00 87.62 86 GLY A N 1
ATOM 722 C CA . GLY A 1 86 ? -4.214 6.841 -0.602 1.00 87.62 86 GLY A CA 1
ATOM 723 C C . GLY A 1 86 ? -5.065 8.110 -0.625 1.00 87.62 86 GLY A C 1
ATOM 724 O O . GLY A 1 86 ? -4.747 9.084 -1.304 1.00 87.62 86 GLY A O 1
ATOM 725 N N . GLU A 1 87 ? -6.168 8.097 0.113 1.00 84.81 87 GLU A N 1
ATOM 726 C CA . GLU A 1 87 ? -6.997 9.284 0.381 1.00 84.81 87 GLU A CA 1
ATOM 727 C C . GLU A 1 87 ? -6.536 10.043 1.630 1.00 84.81 87 GLU A C 1
ATOM 729 O O . GLU A 1 87 ? -6.871 11.211 1.821 1.00 84.81 87 GLU A O 1
ATOM 734 N N . ASP A 1 88 ? -5.733 9.390 2.467 1.00 81.62 88 ASP A N 1
ATOM 735 C CA . ASP A 1 88 ? -5.073 9.976 3.621 1.00 81.62 88 ASP A CA 1
ATOM 736 C C . ASP A 1 88 ? -3.613 9.506 3.712 1.00 81.62 88 ASP A C 1
ATOM 738 O O . ASP A 1 88 ? -3.154 8.660 2.944 1.00 81.62 88 ASP A O 1
ATOM 742 N N . ALA A 1 89 ? -2.871 10.061 4.672 1.00 78.00 89 ALA A N 1
ATOM 743 C CA . ALA A 1 89 ? -1.456 9.748 4.877 1.00 78.00 89 ALA A CA 1
ATOM 744 C C . ALA A 1 89 ? -1.178 8.277 5.254 1.00 78.00 89 ALA A C 1
ATOM 746 O O . ALA A 1 89 ? -0.022 7.863 5.236 1.00 78.00 89 ALA A O 1
ATOM 747 N N . GLU A 1 90 ? -2.206 7.505 5.613 1.00 75.44 90 GLU A N 1
ATOM 748 C CA . GLU A 1 90 ? -2.096 6.092 5.991 1.00 75.44 90 GLU A CA 1
ATOM 749 C C . GLU A 1 90 ? -2.632 5.152 4.901 1.00 75.44 90 GLU A C 1
ATOM 751 O O . GLU A 1 90 ? -2.431 3.945 4.989 1.00 75.44 90 GLU A O 1
ATOM 756 N N . GLY A 1 91 ? -3.271 5.680 3.853 1.00 80.00 91 GLY A N 1
ATOM 757 C CA . GLY A 1 91 ? -3.859 4.882 2.783 1.00 80.00 91 GLY A CA 1
ATOM 758 C C . GLY A 1 91 ? -5.036 4.044 3.272 1.00 80.00 91 GLY A C 1
ATOM 759 O O . GLY A 1 91 ? -5.173 2.892 2.864 1.00 80.00 91 GLY A O 1
ATOM 760 N N . SER A 1 92 ? -5.883 4.594 4.147 1.00 78.25 92 SER A N 1
ATOM 761 C CA . SER A 1 92 ? -7.016 3.861 4.740 1.00 78.25 92 SER A CA 1
ATOM 762 C C . SER A 1 92 ? -7.975 3.249 3.709 1.00 78.25 92 SER A C 1
ATOM 764 O O . SER A 1 92 ? -8.571 2.208 3.961 1.00 78.25 92 SER A O 1
ATOM 766 N N . ASN A 1 93 ? -8.076 3.845 2.520 1.00 82.12 93 ASN A N 1
ATOM 767 C CA . ASN A 1 93 ? -8.878 3.359 1.396 1.00 82.12 93 ASN A CA 1
ATOM 768 C C . ASN A 1 93 ? -8.227 2.212 0.600 1.00 82.12 93 ASN A C 1
ATOM 770 O O . ASN A 1 93 ? -8.858 1.684 -0.316 1.00 82.12 93 ASN A O 1
ATOM 774 N N . LEU A 1 94 ? -6.968 1.862 0.875 1.00 86.62 94 LEU A N 1
ATOM 775 C CA . LEU A 1 94 ? -6.217 0.869 0.100 1.00 86.62 94 LEU A CA 1
ATOM 776 C C . LEU A 1 94 ? -6.453 -0.561 0.582 1.00 86.62 94 LEU A C 1
ATOM 778 O O . LEU A 1 94 ? -6.189 -1.503 -0.160 1.00 86.62 94 LEU A O 1
ATOM 782 N N . HIS A 1 95 ? -6.997 -0.740 1.782 1.00 83.81 95 HIS A N 1
ATOM 783 C CA . HIS A 1 95 ? -7.286 -2.044 2.368 1.00 83.81 95 HIS A CA 1
ATOM 784 C C . HIS A 1 95 ? -8.772 -2.157 2.729 1.00 83.81 95 HIS A C 1
ATOM 786 O O . HIS A 1 95 ? -9.462 -1.159 2.910 1.00 83.81 95 HIS A O 1
ATOM 792 N N . TYR A 1 96 ? -9.284 -3.387 2.828 1.00 81.12 96 TYR A N 1
ATOM 793 C CA . TYR A 1 96 ? -10.640 -3.637 3.348 1.00 81.12 96 TYR A CA 1
ATOM 794 C C . TYR A 1 96 ? -10.722 -3.476 4.873 1.00 81.12 96 TYR A C 1
ATOM 796 O O . TYR A 1 96 ? -11.803 -3.317 5.429 1.00 81.12 96 TYR A O 1
ATOM 804 N N . ALA A 1 97 ? -9.563 -3.499 5.529 1.00 83.12 97 ALA A N 1
ATOM 805 C CA . ALA A 1 97 ? -9.384 -3.250 6.945 1.00 83.12 97 ALA A CA 1
ATOM 806 C C . ALA A 1 97 ? -8.732 -1.874 7.140 1.00 83.12 97 ALA A C 1
ATOM 808 O O . ALA A 1 97 ? -7.666 -1.620 6.578 1.00 83.12 97 ALA A O 1
ATOM 809 N N . THR A 1 98 ? -9.334 -1.004 7.948 1.00 80.19 98 THR A N 1
ATOM 810 C CA . THR A 1 98 ? -8.759 0.300 8.289 1.00 80.19 98 THR A CA 1
ATOM 811 C C . THR A 1 98 ? -7.813 0.162 9.476 1.00 80.19 98 THR A C 1
ATOM 813 O O . THR A 1 98 ? -8.212 -0.213 10.579 1.00 80.19 98 THR A O 1
ATOM 816 N N . THR A 1 99 ? -6.557 0.549 9.291 1.00 79.50 99 THR A N 1
ATOM 817 C CA . THR A 1 99 ? -5.568 0.595 10.372 1.00 79.50 99 THR A CA 1
ATOM 818 C C . THR A 1 99 ? -5.916 1.705 11.376 1.00 79.50 99 THR A C 1
ATOM 820 O O . THR A 1 99 ? -6.079 2.866 10.999 1.00 79.50 99 THR A O 1
ATOM 823 N N . LEU A 1 100 ? -6.021 1.381 12.671 1.00 81.06 100 LEU A N 1
ATOM 824 C CA . LEU A 1 100 ? -6.337 2.345 13.735 1.00 81.06 100 LEU A CA 1
ATOM 825 C C . LEU A 1 100 ? -5.117 2.551 14.641 1.00 81.06 100 LEU A C 1
ATOM 827 O O . LEU A 1 100 ? -5.053 2.074 15.769 1.00 81.06 100 LEU A O 1
ATOM 831 N N . ILE A 1 101 ? -4.145 3.310 14.132 1.00 78.88 101 ILE A N 1
ATOM 832 C CA . ILE A 1 101 ? -2.835 3.524 14.775 1.00 78.88 101 ILE A CA 1
ATOM 833 C C . ILE A 1 101 ? -2.928 4.418 16.028 1.00 78.88 101 ILE A C 1
ATOM 835 O O . ILE A 1 101 ? -2.052 4.393 16.886 1.00 78.88 101 ILE A O 1
ATOM 839 N N . SER A 1 102 ? -3.993 5.217 16.167 1.00 83.38 102 SER A N 1
ATOM 840 C CA . SER A 1 102 ? -4.152 6.152 17.289 1.00 83.38 102 SER A CA 1
ATOM 841 C C . SER A 1 102 ? -5.500 6.026 17.988 1.00 83.38 102 SER A C 1
ATOM 843 O O . SER A 1 102 ? -6.525 5.764 17.354 1.00 83.38 102 SER A O 1
ATOM 845 N N . GLN A 1 103 ? -5.526 6.347 19.287 1.00 85.88 103 GLN A N 1
ATOM 846 C CA . GLN A 1 103 ? -6.760 6.390 20.081 1.00 85.88 103 GLN A CA 1
ATOM 847 C C . GLN A 1 103 ? -7.807 7.337 19.478 1.00 85.88 103 GLN A C 1
ATOM 849 O O . GLN A 1 103 ? -9.005 7.065 19.512 1.00 85.88 103 GLN A O 1
ATOM 854 N N . LYS A 1 104 ? -7.366 8.451 18.879 1.00 86.81 104 LYS A N 1
ATOM 855 C CA . LYS A 1 104 ? -8.256 9.393 18.189 1.00 86.81 104 LYS A CA 1
ATOM 856 C C . LYS A 1 104 ? -8.956 8.727 17.002 1.00 86.81 104 LYS A C 1
ATOM 858 O O . LYS A 1 104 ? -10.166 8.893 16.849 1.00 86.81 104 LYS A O 1
ATOM 863 N N . LYS A 1 105 ? -8.214 7.977 16.180 1.00 82.25 105 LYS A N 1
ATOM 864 C CA . LYS A 1 105 ? -8.775 7.222 15.050 1.00 82.25 105 LYS A CA 1
ATOM 865 C C . LYS A 1 105 ? -9.688 6.099 15.527 1.00 82.25 105 LYS A C 1
ATOM 867 O O . LYS A 1 105 ? -10.786 5.982 14.999 1.00 82.25 105 LYS A O 1
ATOM 872 N N . TYR A 1 106 ? -9.294 5.378 16.574 1.00 85.81 106 TYR A N 1
ATOM 873 C CA . TYR A 1 106 ? -10.126 4.365 17.223 1.00 85.81 106 TYR A CA 1
ATOM 874 C C . TYR A 1 106 ? -11.479 4.923 17.681 1.00 85.81 106 TYR A C 1
ATOM 876 O O . TYR A 1 106 ? -12.533 4.449 17.265 1.00 85.81 106 TYR A O 1
ATOM 884 N N . ASN A 1 107 ? -11.465 6.008 18.457 1.00 89.06 107 ASN A N 1
ATOM 885 C CA . ASN A 1 107 ? -12.689 6.633 18.957 1.00 89.06 107 ASN A CA 1
ATOM 886 C C . ASN A 1 107 ? -13.561 7.186 17.819 1.00 89.06 107 ASN A C 1
ATOM 888 O O . ASN A 1 107 ? -14.784 7.097 17.884 1.00 89.06 107 ASN A O 1
ATOM 892 N N . LYS A 1 108 ? -12.950 7.769 16.778 1.00 87.38 108 LYS A N 1
ATOM 893 C CA . LYS A 1 108 ? -13.682 8.238 15.591 1.00 87.38 108 LYS A CA 1
ATOM 894 C C . LYS A 1 108 ? -14.337 7.069 14.852 1.00 87.38 108 LYS A C 1
ATOM 896 O O . LYS A 1 108 ? -15.486 7.184 14.447 1.00 87.38 108 LYS A O 1
ATOM 901 N N . PHE A 1 109 ? -13.622 5.959 14.706 1.00 85.38 109 PHE A N 1
ATOM 902 C CA . PHE A 1 109 ? -14.120 4.758 14.049 1.00 85.38 109 PHE A CA 1
ATOM 903 C C . PHE A 1 109 ? -15.332 4.174 14.779 1.00 85.38 109 PHE A C 1
ATOM 905 O O . PHE A 1 109 ? -16.358 3.949 14.147 1.00 85.38 109 PHE A O 1
ATOM 912 N N . LEU A 1 110 ? -15.261 4.021 16.104 1.00 87.62 110 LEU A N 1
ATOM 913 C CA . LEU A 1 110 ? -16.389 3.531 16.903 1.00 87.62 110 LEU A CA 1
ATOM 914 C C . LEU A 1 110 ? -17.628 4.428 16.810 1.00 87.62 110 LEU A C 1
ATOM 916 O O . LEU A 1 110 ? -18.743 3.932 16.785 1.00 87.62 110 LEU A O 1
ATOM 920 N N . LYS A 1 111 ? -17.446 5.751 16.750 1.00 89.62 111 LYS A N 1
ATOM 921 C CA . LYS A 1 111 ? -18.571 6.693 16.621 1.00 89.62 111 LYS A CA 1
ATOM 922 C C . LYS A 1 111 ? -19.257 6.630 15.259 1.00 89.62 111 LYS A C 1
ATOM 924 O O . LYS A 1 111 ? -20.436 6.950 15.166 1.00 89.62 111 LYS A O 1
ATOM 929 N N . ASN A 1 112 ? -18.512 6.272 14.218 1.00 86.06 112 ASN A N 1
ATOM 930 C CA . ASN A 1 112 ? -18.995 6.293 12.842 1.00 86.06 112 ASN A CA 1
ATOM 931 C C . ASN A 1 112 ? -19.646 4.974 12.403 1.00 86.06 112 ASN A C 1
ATOM 933 O O . ASN A 1 112 ? -20.240 4.943 11.330 1.00 86.06 112 ASN A O 1
ATOM 937 N N . ASN A 1 113 ? -19.527 3.900 13.188 1.00 81.69 113 ASN A N 1
ATOM 938 C CA . ASN A 1 113 ? -20.003 2.570 12.815 1.00 81.69 113 ASN A CA 1
ATOM 939 C C . ASN A 1 113 ? -20.932 2.013 13.897 1.00 81.69 113 ASN A C 1
ATOM 941 O O . ASN A 1 113 ? -20.608 2.065 15.080 1.00 81.69 113 ASN A O 1
ATOM 945 N N . GLN A 1 114 ? -22.075 1.455 13.491 1.00 82.38 114 GLN A N 1
ATOM 946 C CA . GLN A 1 114 ? -23.033 0.835 14.418 1.00 82.38 114 GLN A CA 1
ATOM 947 C C . GLN A 1 114 ? -22.542 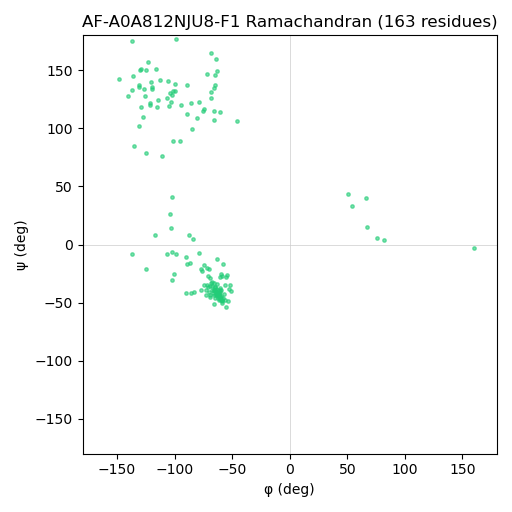-0.521 14.940 1.00 82.38 114 GLN A C 1
ATOM 949 O O . GLN A 1 114 ? -22.775 -0.867 16.095 1.00 82.38 114 GLN A O 1
ATOM 954 N N . VAL A 1 115 ? -21.838 -1.273 14.092 1.00 83.50 115 VAL A N 1
ATOM 955 C CA . VAL A 1 115 ? -21.221 -2.563 14.412 1.00 83.50 115 VAL A CA 1
ATOM 956 C C . VAL A 1 115 ? -19.778 -2.522 13.919 1.00 83.50 115 VAL A C 1
ATOM 958 O O . VAL A 1 115 ? -19.508 -2.040 12.822 1.00 83.50 115 VAL A O 1
ATOM 961 N N . ALA A 1 116 ? -18.841 -2.996 14.740 1.00 82.94 116 ALA A N 1
ATOM 962 C CA . ALA A 1 116 ? -17.413 -2.964 14.442 1.00 82.94 116 ALA A CA 1
ATOM 963 C C . ALA A 1 116 ? -16.745 -4.287 14.828 1.00 82.94 116 ALA A C 1
ATOM 965 O O . ALA A 1 116 ? -16.920 -4.768 15.948 1.00 82.94 116 ALA A O 1
ATOM 966 N N . ILE A 1 117 ? -15.930 -4.839 13.924 1.00 85.31 117 ILE A N 1
ATOM 967 C CA . ILE A 1 117 ? -15.067 -5.994 14.199 1.00 85.31 117 ILE A CA 1
ATOM 968 C C . ILE A 1 117 ? -13.636 -5.484 14.338 1.00 85.31 117 ILE A C 1
ATOM 970 O O . ILE A 1 117 ? -13.073 -4.922 13.403 1.00 85.31 117 ILE A O 1
ATOM 974 N N . ILE A 1 118 ? -13.029 -5.678 15.506 1.00 86.56 118 ILE A N 1
ATOM 975 C CA . ILE A 1 118 ? -11.726 -5.086 15.821 1.00 86.56 118 ILE A CA 1
ATOM 976 C C . ILE A 1 118 ? -10.719 -6.180 16.160 1.00 86.56 118 ILE A C 1
ATOM 978 O O . ILE A 1 118 ? -10.916 -6.938 17.107 1.00 86.56 118 ILE A O 1
ATOM 982 N N . GLY A 1 119 ? -9.635 -6.250 15.385 1.00 87.50 119 GLY A N 1
ATOM 983 C CA . GLY A 1 119 ? -8.515 -7.150 15.629 1.00 87.50 119 GLY A CA 1
ATOM 984 C C . GLY A 1 119 ? -7.349 -6.431 16.311 1.00 87.50 119 GLY A C 1
ATOM 985 O O . GLY A 1 119 ? -6.991 -5.307 15.959 1.00 87.50 119 GLY A O 1
ATOM 986 N N . TYR A 1 120 ? -6.731 -7.089 17.290 1.00 88.38 120 TYR A N 1
ATOM 987 C CA . TYR A 1 120 ? 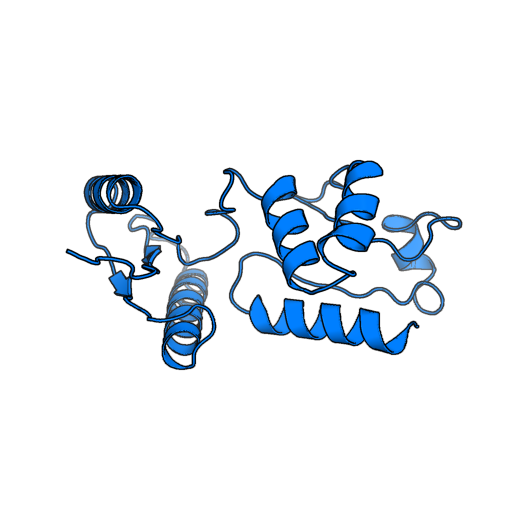-5.535 -6.595 17.973 1.00 88.38 120 TYR A CA 1
ATOM 988 C C . TYR A 1 120 ? -4.376 -7.538 17.678 1.00 88.38 120 TYR A C 1
ATOM 990 O O . TYR A 1 120 ? -4.420 -8.714 18.037 1.00 88.38 120 TYR A O 1
ATOM 998 N N . PHE A 1 121 ? -3.329 -7.022 17.036 1.00 87.12 121 PHE A N 1
ATOM 999 C CA . PHE A 1 121 ? -2.205 -7.827 16.569 1.00 87.12 121 PHE A CA 1
ATOM 1000 C C . PHE A 1 121 ? -0.898 -7.179 17.005 1.00 87.12 121 PHE A C 1
ATOM 1002 O O . PHE A 1 121 ? -0.731 -5.968 16.911 1.00 87.12 121 PHE A O 1
ATOM 1009 N N . ARG A 1 122 ? 0.057 -7.986 17.476 1.00 84.31 122 ARG A N 1
ATOM 1010 C CA . ARG A 1 122 ? 1.355 -7.467 17.939 1.00 84.31 122 ARG A CA 1
ATOM 1011 C C . ARG A 1 122 ? 2.171 -6.850 16.807 1.00 84.31 122 ARG A C 1
ATOM 1013 O O . ARG A 1 122 ? 2.919 -5.905 17.040 1.00 84.31 122 ARG A O 1
ATOM 1020 N N . LYS A 1 123 ? 2.041 -7.399 15.601 1.00 82.50 123 LYS A N 1
ATOM 1021 C CA . LYS A 1 123 ? 2.818 -7.005 14.434 1.00 82.50 123 LYS A CA 1
ATOM 1022 C C . LYS A 1 123 ? 2.000 -7.191 13.162 1.00 82.50 123 LYS A C 1
ATOM 1024 O O . LYS A 1 123 ? 1.239 -8.149 13.023 1.00 82.50 123 LYS A O 1
ATOM 1029 N N . GLU A 1 124 ? 2.171 -6.254 12.239 1.00 79.62 124 GLU A N 1
ATOM 1030 C CA . GLU A 1 124 ? 1.588 -6.342 10.909 1.00 79.62 124 GLU A CA 1
ATOM 1031 C C . GLU A 1 124 ? 2.212 -7.509 10.132 1.00 79.62 124 GLU A C 1
ATOM 1033 O O . GLU A 1 124 ? 3.426 -7.714 10.128 1.00 79.62 124 GLU A O 1
ATOM 1038 N N . GLY A 1 125 ? 1.362 -8.284 9.468 1.00 79.31 125 GLY A N 1
ATOM 1039 C CA . GLY A 1 125 ? 1.783 -9.385 8.607 1.00 79.31 125 GLY A CA 1
ATOM 1040 C C . GLY A 1 125 ? 2.109 -10.691 9.334 1.00 79.31 125 GLY A C 1
ATOM 1041 O O . GLY A 1 125 ? 2.481 -11.649 8.656 1.00 79.31 125 GLY A O 1
ATOM 1042 N N . ASP A 1 126 ? 1.928 -10.773 10.655 1.00 8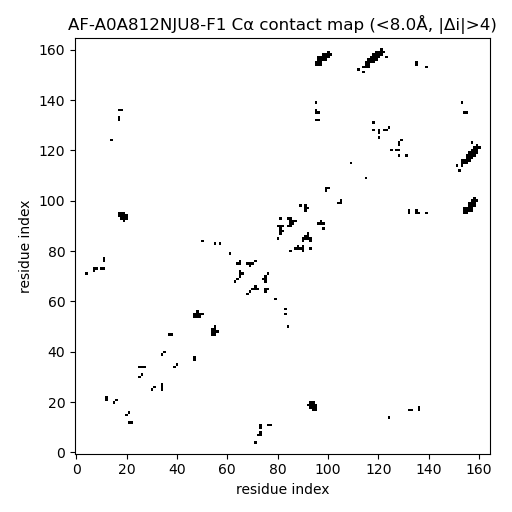5.19 126 ASP A N 1
ATOM 1043 C CA . ASP A 1 126 ? 1.975 -12.045 11.388 1.00 85.19 126 ASP A CA 1
ATOM 1044 C C . ASP A 1 126 ? 0.783 -12.947 11.020 1.00 85.19 126 ASP A C 1
ATOM 1046 O O . ASP A 1 126 ? -0.192 -12.509 10.399 1.00 85.19 126 ASP A O 1
ATOM 1050 N N . ARG A 1 127 ? 0.861 -14.237 11.374 1.00 89.06 127 ARG A N 1
ATOM 1051 C CA . ARG A 1 127 ? -0.108 -15.260 10.946 1.00 89.06 127 ARG A CA 1
ATOM 1052 C C . ARG A 1 127 ? -1.547 -14.859 11.269 1.00 89.06 127 ARG A C 1
ATOM 1054 O O . ARG A 1 127 ? -2.405 -14.925 10.394 1.00 89.06 127 ARG A O 1
ATOM 1061 N N . GLU A 1 128 ? -1.805 -14.428 12.495 1.00 90.06 128 GLU A N 1
ATOM 1062 C CA . GLU A 1 128 ? -3.137 -14.063 12.981 1.00 90.06 128 GLU A CA 1
ATOM 1063 C C . GLU A 1 128 ? -3.671 -12.826 12.249 1.00 90.06 128 GLU A C 1
ATOM 1065 O O . GLU A 1 128 ? -4.839 -12.787 11.865 1.00 90.06 128 GLU A O 1
ATOM 1070 N N . HIS A 1 129 ? -2.799 -11.852 11.976 1.00 87.06 129 HIS A N 1
ATOM 1071 C CA . HIS A 1 129 ? -3.148 -10.669 11.194 1.00 87.06 129 HIS A CA 1
ATOM 1072 C C . HIS A 1 129 ? -3.520 -11.036 9.753 1.00 87.06 129 HIS A C 1
ATOM 1074 O O . HIS A 1 129 ? -4.526 -10.562 9.229 1.00 87.06 129 HIS A O 1
ATOM 1080 N N . ARG A 1 130 ? -2.751 -11.929 9.119 1.00 86.88 130 ARG A N 1
ATOM 1081 C CA . ARG A 1 130 ? -3.043 -12.419 7.763 1.00 86.88 130 ARG A CA 1
ATOM 1082 C C . ARG A 1 130 ? -4.383 -13.151 7.698 1.00 86.88 130 ARG A C 1
ATOM 1084 O O . ARG A 1 130 ? -5.152 -12.914 6.775 1.00 86.88 130 ARG A O 1
ATOM 1091 N N . VAL A 1 131 ? -4.681 -13.996 8.688 1.00 89.69 131 VAL A N 1
ATOM 1092 C CA . VAL A 1 131 ? -5.975 -14.696 8.785 1.00 89.69 131 VAL A CA 1
ATOM 1093 C C . VAL A 1 131 ? -7.129 -13.699 8.907 1.00 89.69 131 VAL A C 1
ATOM 1095 O O . VAL A 1 131 ? -8.156 -13.859 8.252 1.00 89.69 131 VAL A O 1
ATOM 1098 N N . PHE A 1 132 ? -6.956 -12.639 9.694 1.00 90.12 132 PHE A N 1
ATOM 1099 C CA . PHE A 1 132 ? -7.957 -11.584 9.831 1.00 90.12 132 PHE A CA 1
ATOM 1100 C C . PHE A 1 132 ? -8.183 -10.795 8.534 1.00 90.12 132 PHE A C 1
ATOM 1102 O O . PHE A 1 132 ? -9.330 -10.545 8.154 1.00 90.12 132 PHE A O 1
ATOM 1109 N N . GLN A 1 133 ? -7.108 -10.435 7.827 1.00 86.81 133 GLN A N 1
ATOM 1110 C CA . GLN A 1 133 ? -7.198 -9.777 6.520 1.00 86.81 133 GLN A CA 1
ATOM 1111 C C . GLN A 1 133 ? -7.907 -10.664 5.492 1.00 86.81 133 GLN A C 1
ATOM 1113 O O . GLN A 1 133 ? -8.786 -10.187 4.779 1.00 86.81 133 GLN A O 1
ATOM 1118 N N . GLU A 1 134 ? -7.583 -11.958 5.458 1.00 87.38 134 GLU A N 1
ATOM 1119 C CA . GLU A 1 134 ? -8.248 -12.929 4.588 1.00 87.38 134 GLU A CA 1
ATOM 1120 C C . GLU A 1 134 ? -9.744 -13.041 4.888 1.00 87.38 134 GLU A C 1
ATOM 1122 O O . GLU A 1 134 ? -10.557 -13.013 3.966 1.00 87.38 134 GLU A O 1
ATOM 1127 N N . ALA A 1 135 ? -10.118 -13.151 6.166 1.00 87.75 135 ALA A N 1
ATOM 1128 C CA . ALA A 1 135 ? -11.514 -13.236 6.579 1.00 87.75 135 ALA A CA 1
ATOM 1129 C C . ALA A 1 135 ? -12.289 -11.964 6.205 1.00 87.75 135 ALA A C 1
ATOM 1131 O O . ALA A 1 135 ? -13.374 -12.054 5.639 1.00 87.75 135 ALA A O 1
ATOM 1132 N N . THR A 1 136 ? -11.704 -10.787 6.445 1.00 86.12 136 THR A N 1
ATOM 1133 C CA . THR A 1 136 ? -12.302 -9.497 6.058 1.00 86.12 136 THR A CA 1
ATOM 1134 C C . THR A 1 136 ? -12.513 -9.419 4.547 1.00 86.12 136 THR A C 1
ATOM 1136 O O . THR A 1 136 ? -13.579 -9.029 4.080 1.00 86.12 136 THR A O 1
ATOM 1139 N N . TRP A 1 137 ? -11.506 -9.818 3.771 1.00 84.00 137 TRP A N 1
ATOM 1140 C CA . TRP A 1 137 ? -11.592 -9.844 2.316 1.00 84.00 137 TRP A CA 1
ATOM 1141 C C . TRP A 1 137 ? -12.664 -10.821 1.821 1.00 84.00 137 TRP A C 1
ATOM 1143 O O . TRP A 1 137 ? -13.439 -10.466 0.939 1.00 84.00 137 TRP A O 1
ATOM 1153 N N . LYS A 1 138 ? -12.763 -12.017 2.417 1.00 83.94 138 LYS A N 1
ATOM 1154 C CA . LYS A 1 138 ? -13.813 -12.999 2.102 1.00 83.94 138 LYS A CA 1
ATOM 1155 C C . LYS A 1 138 ? -15.212 -12.471 2.399 1.00 83.94 138 LYS A C 1
ATOM 1157 O O . LYS A 1 138 ? -16.097 -12.693 1.585 1.00 83.94 138 LYS A O 1
ATOM 1162 N N . LEU A 1 139 ? -15.407 -11.770 3.519 1.00 81.12 139 LEU A N 1
ATOM 1163 C CA . LEU A 1 139 ? -16.686 -11.123 3.836 1.00 81.12 139 LEU A CA 1
ATOM 1164 C C . LEU A 1 139 ? -17.063 -10.110 2.751 1.00 81.12 139 LEU A C 1
ATOM 1166 O O . LEU A 1 139 ? -18.156 -10.180 2.203 1.00 81.12 139 LEU A O 1
ATOM 1170 N N . PHE A 1 140 ? -16.115 -9.257 2.356 1.00 75.81 140 PHE A N 1
ATOM 1171 C CA . PHE A 1 140 ? -16.337 -8.297 1.277 1.00 75.81 140 PHE A CA 1
ATOM 1172 C C . PHE A 1 140 ? -16.625 -8.972 -0.075 1.00 75.81 140 PHE A C 1
ATOM 1174 O O . PHE A 1 140 ? -17.456 -8.496 -0.842 1.00 75.81 140 PHE A O 1
ATOM 1181 N N . GLN A 1 141 ? -15.945 -10.072 -0.409 1.00 72.38 141 GLN A N 1
ATOM 1182 C CA . GLN A 1 141 ? -16.223 -10.801 -1.651 1.00 72.38 141 GLN A CA 1
ATOM 1183 C C . GLN A 1 141 ? -17.565 -11.537 -1.622 1.00 72.38 141 GLN A C 1
ATOM 1185 O O . GLN A 1 141 ? -18.240 -11.582 -2.646 1.00 72.38 141 GLN A O 1
ATOM 1190 N N . GLY A 1 142 ? -17.946 -12.091 -0.469 1.00 58.38 142 GLY A N 1
ATOM 1191 C CA . GLY A 1 142 ? -19.211 -12.797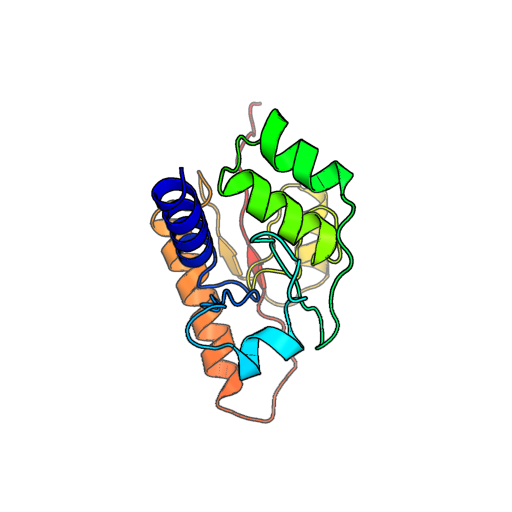 -0.275 1.00 58.38 142 GLY A CA 1
ATOM 1192 C C . GLY A 1 142 ? -20.426 -11.880 -0.407 1.00 58.38 142 GLY A C 1
ATOM 1193 O O . GLY A 1 142 ? -21.397 -12.268 -1.043 1.00 58.38 142 GLY A O 1
ATOM 1194 N N . GLU A 1 143 ? -20.346 -10.645 0.099 1.00 52.03 143 GLU A N 1
ATOM 1195 C CA . GLU A 1 143 ? -21.402 -9.631 -0.072 1.00 52.03 143 GLU A CA 1
ATOM 1196 C C . GLU A 1 143 ? -21.518 -9.111 -1.516 1.00 52.03 143 GLU A C 1
ATOM 1198 O O . GLU A 1 143 ? -22.571 -8.633 -1.910 1.00 52.03 143 GLU A O 1
ATOM 1203 N N . ASN A 1 144 ? -20.479 -9.245 -2.348 1.00 47.09 144 ASN A N 1
ATOM 1204 C CA . ASN A 1 144 ? -20.545 -8.859 -3.765 1.00 47.09 144 ASN A CA 1
ATOM 1205 C C . ASN A 1 144 ? -21.059 -9.984 -4.689 1.00 47.09 144 ASN A C 1
ATOM 1207 O O . ASN A 1 144 ? -21.005 -9.832 -5.911 1.00 47.09 144 ASN A O 1
ATOM 1211 N N . MET A 1 145 ? -21.546 -11.103 -4.134 1.00 43.00 145 MET A N 1
ATOM 1212 C CA . MET A 1 145 ? -22.283 -12.130 -4.887 1.00 43.00 145 MET A CA 1
ATOM 1213 C C . MET A 1 145 ? -23.809 -12.028 -4.757 1.00 43.00 145 MET A C 1
ATOM 1215 O O . MET A 1 145 ? -24.484 -12.694 -5.535 1.00 43.00 145 MET A O 1
ATOM 1219 N N . ASP A 1 146 ? -24.344 -11.165 -3.885 1.00 35.19 146 ASP A N 1
ATOM 1220 C CA . ASP A 1 146 ? -25.775 -10.843 -3.840 1.00 35.19 146 ASP A CA 1
ATOM 1221 C C . ASP A 1 146 ? -25.992 -9.323 -3.900 1.00 35.19 146 ASP A C 1
ATOM 1223 O O . ASP A 1 146 ? -25.685 -8.560 -2.986 1.00 35.19 146 ASP A O 1
ATOM 1227 N N . THR A 1 147 ? -26.525 -8.885 -5.036 1.00 46.09 147 THR A N 1
ATOM 1228 C CA . THR A 1 147 ? -27.143 -7.576 -5.243 1.00 46.09 147 THR A CA 1
ATOM 1229 C C . THR A 1 147 ? -28.343 -7.415 -4.304 1.00 46.09 147 THR A C 1
ATOM 1231 O O . THR A 1 147 ? -29.300 -8.163 -4.470 1.00 46.09 147 THR A O 1
ATOM 1234 N N . ASP A 1 148 ? -28.287 -6.489 -3.333 1.00 33.97 148 ASP A N 1
ATOM 1235 C CA . ASP A 1 148 ? -29.348 -5.484 -3.053 1.00 33.97 148 ASP A CA 1
ATOM 1236 C C . ASP A 1 148 ? -29.341 -4.829 -1.651 1.00 33.97 148 ASP A C 1
ATOM 1238 O O . ASP A 1 148 ? -30.086 -3.874 -1.459 1.00 33.97 148 ASP A O 1
ATOM 1242 N N . ASP A 1 149 ? -28.463 -5.179 -0.703 1.00 34.38 149 ASP A N 1
ATOM 1243 C CA . ASP A 1 149 ? -28.485 -4.547 0.638 1.00 34.38 149 ASP A CA 1
ATOM 1244 C C . ASP A 1 149 ? -27.139 -3.925 1.061 1.00 34.38 149 ASP A C 1
ATOM 1246 O O . ASP A 1 149 ? -26.392 -4.458 1.880 1.00 34.38 149 ASP A O 1
ATOM 1250 N N . ILE A 1 150 ? -26.824 -2.728 0.545 1.00 35.56 150 ILE A N 1
ATOM 1251 C CA . ILE A 1 150 ? -25.671 -1.931 1.008 1.00 35.56 150 ILE A CA 1
ATOM 1252 C C . ILE A 1 150 ? -26.141 -0.918 2.058 1.00 35.56 150 ILE A C 1
ATOM 1254 O O . ILE A 1 150 ? -26.485 0.223 1.747 1.00 35.56 150 ILE A O 1
ATOM 1258 N N . GLY A 1 151 ? -26.134 -1.343 3.323 1.00 32.53 151 GLY A N 1
ATOM 1259 C CA . GLY A 1 151 ? -26.445 -0.489 4.476 1.00 32.53 151 GLY A CA 1
ATOM 1260 C C . GLY A 1 151 ? -25.530 -0.644 5.696 1.00 32.53 151 GLY A C 1
ATOM 1261 O O . GLY A 1 151 ? -25.625 0.163 6.618 1.00 32.53 151 GLY A O 1
ATOM 1262 N N . ALA A 1 152 ? -24.621 -1.622 5.731 1.00 32.31 152 ALA A N 1
ATOM 1263 C CA . ALA A 1 152 ? -23.762 -1.856 6.891 1.00 32.31 152 ALA A CA 1
ATOM 1264 C C . ALA A 1 152 ? -22.296 -1.992 6.468 1.00 32.31 152 ALA A C 1
ATOM 1266 O O . ALA A 1 152 ? -21.859 -3.023 5.973 1.00 32.31 152 ALA A O 1
ATOM 1267 N N . GLY A 1 153 ? -21.519 -0.925 6.660 1.00 35.56 153 GLY A N 1
ATOM 1268 C CA . GLY A 1 153 ? -20.079 -0.954 6.432 1.00 35.56 153 GLY A CA 1
ATOM 1269 C C . GLY A 1 153 ? -19.388 -1.885 7.427 1.00 35.56 153 GLY A C 1
ATOM 1270 O O . GLY A 1 153 ? -19.228 -1.538 8.596 1.00 35.56 153 GLY A O 1
ATOM 1271 N N . VAL A 1 154 ? -18.939 -3.052 6.965 1.00 39.16 154 VAL A N 1
ATOM 1272 C CA . VAL A 1 154 ? -18.003 -3.896 7.711 1.00 39.16 154 VAL A CA 1
ATOM 1273 C C . VAL A 1 154 ? -16.601 -3.335 7.497 1.00 39.16 154 VAL A C 1
ATOM 1275 O O . VAL A 1 154 ? -16.032 -3.429 6.412 1.00 39.16 154 VAL A O 1
ATOM 1278 N N . ALA A 1 155 ? -16.034 -2.732 8.536 1.00 40.22 155 ALA A N 1
ATOM 1279 C CA . ALA A 1 155 ? -14.635 -2.334 8.554 1.00 40.22 155 ALA A CA 1
ATOM 1280 C C . ALA A 1 155 ? -13.913 -3.050 9.698 1.00 40.22 155 ALA A C 1
ATOM 1282 O O . ALA A 1 155 ? -14.427 -3.162 10.814 1.00 40.22 155 ALA A O 1
ATOM 1283 N N . SER A 1 156 ? -12.727 -3.567 9.391 1.00 38.47 156 SER A N 1
ATOM 1284 C CA . SER A 1 156 ? -11.926 -4.385 10.294 1.00 38.47 156 SER A CA 1
ATOM 1285 C C . SER A 1 156 ? -10.601 -3.679 10.632 1.00 38.47 156 SER A C 1
ATOM 1287 O O . SER A 1 156 ? -10.159 -2.819 9.877 1.00 38.47 156 SER A O 1
ATOM 1289 N N . VAL A 1 157 ? -10.017 -3.925 11.812 1.00 51.16 157 VAL A N 1
ATOM 1290 C CA . VAL A 1 157 ? -9.033 -3.016 12.452 1.00 51.16 157 VAL A CA 1
ATOM 1291 C C . VAL A 1 157 ? -7.697 -3.687 12.798 1.00 51.16 157 VAL A C 1
ATOM 1293 O O . VAL A 1 157 ? -7.678 -4.863 13.148 1.00 51.16 157 VAL A O 1
ATOM 1296 N N . PHE A 1 158 ? -6.609 -2.896 12.789 1.00 34.09 158 PHE A N 1
ATOM 1297 C CA . PHE A 1 158 ? -5.289 -3.184 13.381 1.00 34.09 158 PHE A CA 1
ATOM 1298 C C . PHE A 1 158 ? -4.902 -2.135 14.444 1.00 34.09 158 PHE A C 1
ATOM 1300 O O . PHE A 1 158 ? -5.101 -0.937 14.220 1.00 34.09 158 PHE A O 1
ATOM 1307 N N . LEU A 1 159 ? -4.298 -2.573 15.558 1.00 32.66 159 LEU A N 1
ATOM 1308 C CA . LEU A 1 159 ? -3.739 -1.721 16.617 1.00 32.66 159 LEU A CA 1
ATOM 1309 C C . LEU A 1 159 ? -2.292 -2.145 16.921 1.00 32.66 159 LEU A C 1
ATOM 1311 O O . LEU A 1 159 ? -2.070 -3.273 17.356 1.00 32.66 159 LEU A O 1
ATOM 1315 N N . GLN A 1 160 ? -1.319 -1.248 16.724 1.00 33.88 160 GLN A N 1
ATOM 1316 C CA . GLN A 1 160 ? 0.081 -1.483 17.095 1.00 33.88 160 GLN A CA 1
ATOM 1317 C C . GLN A 1 160 ? 0.303 -1.017 18.536 1.00 33.88 160 GLN A C 1
ATOM 1319 O O . GLN A 1 160 ? 0.191 0.167 18.851 1.00 33.88 160 GLN A O 1
ATOM 1324 N N . GLY A 1 161 ? 0.566 -1.961 19.436 1.00 34.94 161 GLY A N 1
ATOM 1325 C CA . GLY A 1 161 ? 0.744 -1.671 20.854 1.00 34.94 161 GLY A CA 1
ATOM 1326 C C . GLY A 1 161 ? 2.099 -1.038 21.166 1.00 34.94 161 GLY A C 1
ATOM 1327 O O . GLY A 1 161 ? 3.118 -1.717 21.094 1.00 34.94 161 GLY A O 1
ATOM 1328 N N . VAL A 1 162 ? 2.086 0.212 21.633 1.00 35.94 162 VAL A N 1
ATOM 1329 C CA . VAL A 1 162 ? 3.009 0.697 22.672 1.00 35.94 162 VAL A CA 1
ATOM 1330 C C . VAL A 1 162 ? 2.188 1.501 23.682 1.00 35.94 162 VAL A C 1
ATOM 1332 O O . VAL A 1 162 ? 2.065 2.716 23.589 1.00 35.94 162 VAL A O 1
ATOM 1335 N N . LEU A 1 163 ? 1.594 0.800 24.647 1.00 33.78 163 LEU A N 1
ATOM 1336 C CA . LEU A 1 163 ? 1.274 1.384 25.947 1.00 33.78 163 LEU A CA 1
ATOM 1337 C C . LEU A 1 163 ? 2.356 0.895 26.910 1.00 33.78 163 LEU A C 1
ATOM 1339 O O . LEU A 1 163 ? 2.235 -0.173 27.507 1.00 33.78 163 LEU A O 1
ATOM 1343 N N . GLN A 1 164 ? 3.450 1.651 27.003 1.00 33.44 164 GLN A N 1
ATOM 1344 C CA . GLN A 1 164 ? 4.230 1.677 28.235 1.00 33.44 164 GLN A CA 1
ATOM 1345 C C . GLN A 1 164 ? 3.656 2.789 29.116 1.00 33.44 164 GLN A C 1
ATOM 1347 O O . GLN A 1 164 ? 3.251 3.829 28.604 1.00 33.44 164 GLN A O 1
ATOM 1352 N N . LYS A 1 165 ? 3.532 2.445 30.401 1.00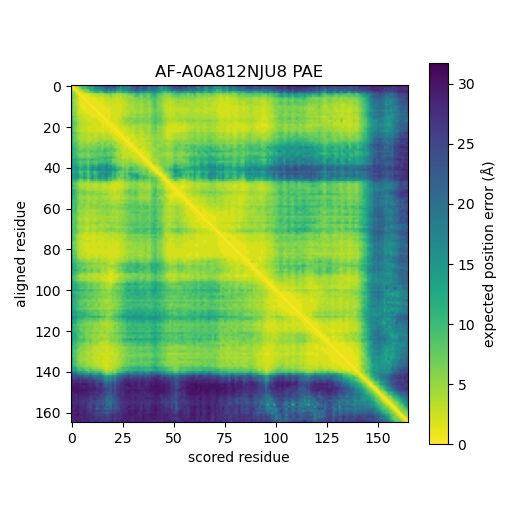 33.47 165 LYS A N 1
ATOM 1353 C CA . LYS A 1 165 ? 2.850 3.160 31.487 1.00 33.47 165 LYS A CA 1
ATOM 1354 C C . LYS A 1 165 ? 3.164 4.648 31.570 1.00 33.47 165 LYS A C 1
ATOM 1356 O O . LYS A 1 165 ? 4.344 5.002 31.369 1.00 33.47 165 LYS A O 1
#